Protein AF-A0A519I2B8-F1 (afdb_monomer_lite)

pLDDT: mean 89.32, std 9.06, range [45.44, 97.88]

Foldseek 3Di:
DVVVVVVVVVVVVVVVVVVVVCVVVPVPDDDPLPDLPDADDLLDADDPCNVVNLVVCLVDLVSLVVNLVPALWDKDWDDWDDPDVVDTEDRKIWTCGRHQAHEPDTDIDHSSVSSVVSSCLNHPVQVVCCVPPVDGHHYDYPPDPDD

Structure (mmCIF, N/CA/C/O backbone):
data_AF-A0A519I2B8-F1
#
_entry.id   AF-A0A519I2B8-F1
#
loop_
_atom_site.group_PDB
_atom_site.id
_atom_site.type_symbol
_atom_site.label_atom_id
_atom_site.label_alt_id
_atom_site.label_comp_id
_atom_site.label_asym_id
_atom_site.label_entity_id
_atom_site.label_seq_id
_atom_site.pdbx_PDB_ins_code
_atom_site.Cartn_x
_atom_site.Cartn_y
_atom_site.Cartn_z
_atom_site.occupancy
_atom_site.B_iso_or_equiv
_atom_site.auth_seq_id
_atom_site.auth_comp_id
_atom_site.auth_asym_id
_atom_site.auth_atom_id
_atom_site.pdbx_PDB_model_num
ATOM 1 N N . MET A 1 1 ? 44.679 -5.940 27.533 1.00 58.34 1 MET A N 1
ATOM 2 C CA . MET A 1 1 ? 43.504 -5.215 26.974 1.00 58.34 1 MET A CA 1
ATOM 3 C C . MET A 1 1 ? 43.017 -5.725 25.609 1.00 58.34 1 MET A C 1
ATOM 5 O O . MET A 1 1 ? 41.813 -5.774 25.409 1.00 58.34 1 MET A O 1
ATOM 9 N N . ARG A 1 2 ? 43.893 -6.116 24.665 1.00 66.69 2 ARG A N 1
ATOM 10 C CA . ARG A 1 2 ? 43.495 -6.698 23.360 1.00 66.69 2 ARG A CA 1
ATOM 11 C C . ARG A 1 2 ? 42.766 -8.065 23.424 1.00 66.69 2 ARG A C 1
ATOM 13 O O . ARG A 1 2 ? 41.794 -8.203 22.689 1.00 66.69 2 ARG A O 1
ATOM 20 N N . PRO A 1 3 ? 43.129 -9.034 24.297 1.00 72.25 3 PRO A N 1
ATOM 21 C CA . PRO A 1 3 ? 42.471 -10.349 24.293 1.00 72.25 3 PRO A CA 1
ATOM 22 C C . PRO A 1 3 ? 41.038 -10.289 24.837 1.00 72.25 3 PRO A C 1
ATOM 24 O O . PRO A 1 3 ? 40.153 -10.947 24.309 1.00 72.25 3 PRO A O 1
ATOM 27 N N . MET A 1 4 ? 40.775 -9.422 25.819 1.00 74.75 4 MET A N 1
ATOM 28 C CA . MET A 1 4 ? 39.441 -9.265 26.411 1.00 74.75 4 MET A CA 1
ATOM 29 C C . MET A 1 4 ? 38.435 -8.641 25.431 1.00 74.75 4 MET A C 1
ATOM 31 O O . MET A 1 4 ? 37.267 -9.012 25.431 1.00 74.75 4 MET A O 1
ATOM 35 N N . LYS A 1 5 ? 38.899 -7.753 24.536 1.00 78.69 5 LYS A N 1
ATOM 36 C CA . LYS A 1 5 ? 38.074 -7.212 23.443 1.00 78.69 5 LYS A CA 1
ATOM 37 C C . LYS A 1 5 ? 37.726 -8.284 22.412 1.00 78.69 5 LYS A C 1
ATOM 39 O O . LYS A 1 5 ? 36.587 -8.328 21.967 1.00 78.69 5 LYS A O 1
ATOM 44 N N . LEU A 1 6 ? 38.683 -9.148 22.063 1.00 85.62 6 LEU A N 1
ATOM 45 C CA . LEU A 1 6 ? 38.453 -10.253 21.129 1.00 85.62 6 LEU A CA 1
ATOM 46 C C . LEU A 1 6 ? 37.458 -11.262 21.704 1.00 85.62 6 LEU A C 1
ATOM 48 O O . LEU A 1 6 ? 36.496 -11.585 21.029 1.00 85.62 6 LEU A O 1
ATOM 52 N N . VAL A 1 7 ? 37.617 -11.670 22.967 1.00 88.50 7 VAL A N 1
ATOM 53 C CA . VAL A 1 7 ? 36.666 -12.574 23.639 1.00 88.50 7 VAL A CA 1
ATOM 54 C C . VAL A 1 7 ? 35.261 -11.964 23.703 1.00 88.50 7 VAL A C 1
ATOM 56 O O . VAL A 1 7 ? 34.287 -12.648 23.400 1.00 88.50 7 VAL A O 1
ATOM 59 N N . ALA A 1 8 ? 35.144 -10.673 24.029 1.00 89.19 8 ALA A N 1
ATOM 60 C CA . ALA A 1 8 ? 33.854 -9.985 24.046 1.00 89.19 8 ALA A CA 1
ATOM 61 C C . ALA A 1 8 ? 33.201 -9.917 22.651 1.00 89.19 8 ALA A C 1
ATOM 63 O O . ALA A 1 8 ? 32.006 -10.172 22.525 1.00 89.19 8 ALA A O 1
ATOM 64 N N . LEU A 1 9 ? 33.978 -9.626 21.600 1.00 93.88 9 LEU A N 1
ATOM 65 C CA . LEU A 1 9 ? 33.507 -9.634 20.208 1.00 93.88 9 LEU A CA 1
ATOM 66 C C . LEU A 1 9 ? 33.053 -11.032 19.767 1.00 93.88 9 LEU A C 1
ATOM 68 O O . LEU A 1 9 ? 31.989 -11.161 19.166 1.00 93.88 9 LEU A O 1
ATOM 72 N N . SER A 1 10 ? 33.819 -12.072 20.105 1.00 92.25 10 SER A N 1
ATOM 73 C CA . SER A 1 10 ? 33.477 -13.469 19.821 1.00 92.25 10 SER A CA 1
ATOM 74 C C . SER A 1 10 ? 32.164 -13.879 20.480 1.00 92.25 10 SER A C 1
ATOM 76 O O . SER A 1 10 ? 31.302 -14.458 19.825 1.00 92.25 10 SER A O 1
ATOM 78 N N . LEU A 1 11 ? 31.992 -13.553 21.766 1.00 94.50 11 LEU A N 1
ATOM 79 C CA . LEU A 1 11 ? 30.767 -13.848 22.510 1.00 94.50 11 LEU A CA 1
ATOM 80 C C . LEU A 1 11 ? 29.567 -13.094 21.932 1.00 94.50 11 LEU A C 1
ATOM 82 O O . LEU A 1 11 ? 28.508 -13.689 21.750 1.00 94.50 11 LEU A O 1
ATOM 86 N N . LEU A 1 12 ? 29.736 -11.815 21.581 1.00 95.31 12 LEU A N 1
ATOM 87 C CA . LEU A 1 12 ? 28.679 -11.021 20.957 1.00 95.31 12 LEU A CA 1
ATOM 88 C C . LEU A 1 12 ? 28.254 -11.612 19.605 1.00 95.31 12 LEU A C 1
ATOM 90 O O . LEU A 1 12 ? 27.060 -11.723 19.332 1.00 95.31 12 LEU A O 1
ATOM 94 N N . ALA A 1 13 ? 29.217 -12.032 18.782 1.00 95.06 13 ALA A N 1
ATOM 95 C CA . ALA A 1 13 ? 28.945 -12.680 17.503 1.00 95.06 13 ALA A CA 1
ATOM 96 C C . ALA A 1 13 ? 28.204 -14.018 17.681 1.00 95.06 13 ALA A C 1
ATOM 98 O O . ALA A 1 13 ? 27.257 -14.291 16.947 1.00 95.06 13 ALA A O 1
ATOM 99 N N . LEU A 1 14 ? 28.583 -14.819 18.683 1.00 95.44 14 LEU A N 1
ATOM 100 C CA . LEU A 1 14 ? 27.919 -16.084 19.021 1.00 95.44 14 LEU A CA 1
ATOM 101 C C . LEU A 1 14 ? 26.470 -15.875 19.474 1.00 95.44 14 LEU A C 1
ATOM 103 O O . LEU A 1 14 ? 25.573 -16.567 18.995 1.00 95.44 14 LEU A O 1
ATOM 107 N N . VAL A 1 15 ? 26.225 -14.891 20.344 1.00 94.06 15 VAL A N 1
ATOM 108 C CA . VAL A 1 15 ? 24.870 -14.532 20.790 1.00 94.06 15 VAL A CA 1
ATOM 109 C C . VAL A 1 15 ? 24.029 -14.027 19.617 1.00 94.06 15 VAL A C 1
ATOM 111 O O . VAL A 1 15 ? 22.887 -14.455 19.458 1.00 94.06 15 VAL A O 1
ATOM 114 N N . ALA A 1 16 ? 24.589 -13.172 18.757 1.00 92.88 16 ALA A N 1
ATOM 115 C CA . ALA A 1 16 ? 23.900 -12.682 17.566 1.00 92.88 16 ALA A CA 1
ATOM 116 C C . ALA A 1 16 ? 23.557 -13.819 16.587 1.00 92.88 16 ALA A C 1
ATOM 118 O O . ALA A 1 16 ? 22.447 -13.855 16.058 1.00 92.88 16 ALA A O 1
ATOM 119 N N . ALA A 1 17 ? 24.469 -14.773 16.384 1.00 92.25 17 ALA A N 1
ATOM 120 C CA . ALA A 1 17 ? 24.234 -15.941 15.540 1.00 92.25 17 ALA A CA 1
ATOM 121 C C . ALA A 1 17 ? 23.142 -16.855 16.118 1.00 92.25 17 ALA A C 1
ATOM 123 O O . ALA A 1 17 ? 22.234 -17.252 15.391 1.00 92.25 17 ALA A O 1
ATOM 124 N N . ALA A 1 18 ? 23.175 -17.139 17.425 1.00 89.44 18 ALA A N 1
ATOM 125 C CA . ALA A 1 18 ? 22.143 -17.930 18.095 1.00 89.44 18 ALA A CA 1
ATOM 126 C C . ALA A 1 18 ? 20.765 -17.249 18.032 1.00 89.44 18 ALA A C 1
ATOM 128 O O . ALA A 1 18 ? 19.766 -17.908 17.743 1.00 89.44 18 ALA A O 1
ATOM 129 N N . ALA A 1 19 ? 20.709 -15.928 18.225 1.00 85.25 19 ALA A N 1
ATOM 130 C CA . ALA A 1 19 ? 19.480 -15.149 18.089 1.00 85.25 19 ALA A CA 1
ATOM 131 C C . ALA A 1 19 ? 18.945 -15.160 16.646 1.00 85.25 19 ALA A C 1
ATOM 133 O O . ALA A 1 19 ? 17.750 -15.363 16.437 1.00 85.25 19 ALA A O 1
ATOM 134 N N . ALA A 1 20 ? 19.817 -15.004 15.644 1.00 84.56 20 ALA A N 1
ATOM 135 C CA . ALA A 1 20 ? 19.438 -15.078 14.234 1.00 84.56 20 ALA A CA 1
ATOM 136 C C . ALA A 1 20 ? 18.904 -16.470 13.855 1.00 84.56 20 ALA A C 1
ATOM 138 O O . ALA A 1 20 ? 17.885 -16.571 13.172 1.00 84.56 20 ALA A O 1
ATOM 139 N N . LEU A 1 21 ? 19.544 -17.541 14.335 1.00 84.62 21 LEU A N 1
ATOM 140 C CA . LEU A 1 21 ? 19.093 -18.919 14.122 1.00 84.62 21 LEU A CA 1
ATOM 141 C C . LEU A 1 21 ? 17.757 -19.197 14.822 1.00 84.62 21 LEU A C 1
ATOM 143 O O . LEU A 1 21 ? 16.850 -19.744 14.199 1.00 84.62 21 LEU A O 1
ATOM 147 N N . GLY A 1 22 ? 17.597 -18.767 16.076 1.00 82.94 22 GLY A N 1
ATOM 148 C CA . GLY A 1 22 ? 16.333 -18.884 16.810 1.00 82.94 22 GLY A CA 1
ATOM 149 C C . GLY A 1 22 ? 15.187 -18.110 16.148 1.00 82.94 22 GLY A C 1
ATOM 150 O O . GLY A 1 22 ? 14.046 -18.577 16.133 1.00 82.94 22 GLY A O 1
ATOM 151 N N . TRP A 1 23 ? 15.492 -16.962 15.535 1.00 76.69 23 TRP A N 1
ATOM 152 C CA . TRP A 1 23 ? 14.543 -16.201 14.724 1.00 76.69 23 TRP A CA 1
ATOM 153 C C . TRP A 1 23 ? 14.145 -16.952 13.450 1.00 76.69 23 TRP A C 1
ATOM 155 O O . TRP A 1 23 ? 12.956 -17.059 13.154 1.00 76.69 23 TRP A O 1
ATOM 165 N N . GLN A 1 24 ? 15.110 -17.504 12.705 1.00 76.19 24 GLN A N 1
ATOM 166 C CA . GLN A 1 24 ? 14.823 -18.275 11.488 1.00 76.19 24 GLN A CA 1
ATOM 167 C C . GLN A 1 24 ? 14.010 -19.542 11.771 1.00 76.19 24 GLN A C 1
ATOM 169 O O . GLN A 1 24 ? 13.103 -19.869 11.010 1.00 76.19 24 GLN A O 1
ATOM 174 N N . GLN A 1 25 ? 14.282 -20.215 12.891 1.00 80.50 25 GLN A N 1
ATOM 175 C CA . GLN A 1 25 ? 13.536 -21.397 13.338 1.00 80.50 25 GLN A CA 1
ATOM 176 C C . GLN A 1 25 ? 12.144 -21.056 13.901 1.00 80.50 25 GLN A C 1
ATOM 178 O O . GLN A 1 25 ? 11.342 -21.947 14.183 1.00 80.50 25 GLN A O 1
ATOM 183 N N . GLY A 1 26 ? 11.826 -19.768 14.072 1.00 71.69 26 GLY A N 1
ATOM 184 C CA . GLY A 1 26 ? 10.534 -19.318 14.579 1.00 71.69 26 GLY A CA 1
ATOM 185 C C . GLY A 1 26 ? 10.302 -19.624 16.060 1.00 71.69 26 GLY A C 1
ATOM 186 O O . GLY A 1 26 ? 9.150 -19.703 16.479 1.00 71.69 26 GLY A O 1
ATOM 187 N N . TRP A 1 27 ? 11.362 -19.787 16.857 1.00 71.88 27 TRP A N 1
ATOM 188 C CA . TRP A 1 27 ? 11.243 -19.971 18.310 1.00 71.88 27 TRP A CA 1
ATOM 189 C C . TRP A 1 27 ? 10.752 -18.692 19.006 1.00 71.88 27 TRP A C 1
ATOM 191 O O . TRP A 1 27 ? 10.024 -18.761 19.991 1.00 71.88 27 TRP A O 1
ATOM 201 N N . TRP A 1 28 ? 11.065 -17.526 18.429 1.00 70.12 28 TRP A N 1
ATOM 202 C CA . TRP A 1 28 ? 10.526 -16.217 18.808 1.00 70.12 28 TRP A CA 1
ATOM 203 C C . TRP A 1 28 ? 9.765 -15.602 17.629 1.00 70.12 28 TRP A C 1
ATOM 205 O O . TRP A 1 28 ? 10.302 -14.792 16.875 1.00 70.12 28 TRP A O 1
ATOM 215 N N . ARG A 1 29 ? 8.502 -15.998 17.429 1.00 69.62 29 ARG A N 1
ATOM 216 C CA . ARG A 1 29 ? 7.646 -15.379 16.405 1.00 69.62 29 ARG A CA 1
ATOM 217 C C . ARG A 1 29 ? 7.086 -14.058 16.917 1.00 69.62 29 ARG A C 1
ATOM 219 O O . ARG A 1 29 ? 6.091 -14.022 17.635 1.00 69.62 29 ARG A O 1
ATOM 226 N N . LEU A 1 30 ? 7.729 -12.964 16.522 1.00 79.12 30 LEU A N 1
ATOM 227 C CA . LEU A 1 30 ? 7.116 -11.643 16.603 1.00 79.12 30 LEU A CA 1
ATOM 228 C C . LEU A 1 30 ? 5.909 -11.583 15.660 1.00 79.12 30 LEU A C 1
ATOM 230 O O . LEU A 1 30 ? 6.021 -12.048 14.525 1.00 79.12 30 LEU A O 1
ATOM 234 N N . PRO A 1 31 ? 4.779 -10.991 16.091 1.00 85.62 31 PRO A N 1
ATOM 235 C CA . PRO A 1 31 ? 3.662 -10.720 15.195 1.00 85.62 31 PRO A CA 1
ATOM 236 C C . PRO A 1 31 ? 4.135 -9.973 13.943 1.00 85.62 31 PRO A C 1
ATOM 238 O O . PRO A 1 31 ? 4.946 -9.049 14.057 1.00 85.62 31 PRO A O 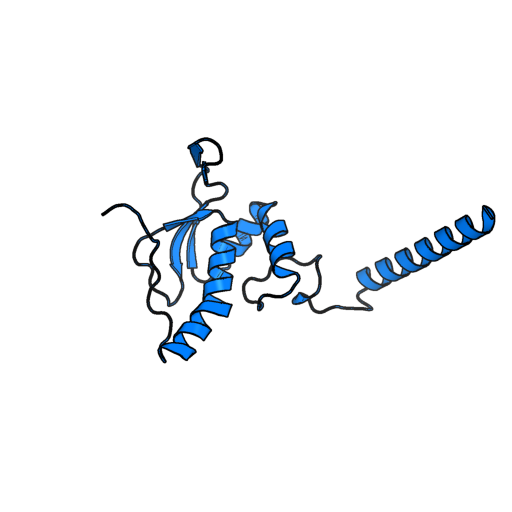1
ATOM 241 N N . ASP A 1 32 ? 3.596 -10.317 12.773 1.00 87.75 32 ASP A N 1
ATOM 242 C CA . ASP A 1 32 ? 4.024 -9.778 11.471 1.00 87.75 32 ASP A CA 1
ATOM 243 C C . ASP A 1 32 ? 4.047 -8.243 11.430 1.00 87.75 32 ASP A C 1
ATOM 245 O O . ASP A 1 32 ? 5.000 -7.636 10.925 1.00 87.75 32 ASP A O 1
ATOM 249 N N . ARG A 1 33 ? 3.077 -7.591 12.082 1.00 88.69 33 ARG A N 1
ATOM 250 C CA . ARG A 1 33 ? 3.035 -6.129 12.252 1.00 88.69 33 ARG A CA 1
ATOM 251 C C . ARG A 1 33 ? 4.310 -5.520 12.853 1.00 88.69 33 ARG A C 1
ATOM 253 O O . ARG A 1 33 ? 4.639 -4.383 12.520 1.00 88.69 33 ARG A O 1
ATOM 260 N N . HIS A 1 34 ? 5.040 -6.266 13.687 1.00 89.06 34 HIS A N 1
ATOM 261 C CA . HIS A 1 34 ? 6.291 -5.863 14.344 1.00 89.06 34 HIS A CA 1
ATOM 262 C C . HIS A 1 34 ? 7.545 -6.510 13.734 1.00 89.06 34 HIS A C 1
ATOM 264 O O . HIS A 1 34 ? 8.654 -6.267 14.205 1.00 89.06 34 HIS A O 1
ATOM 270 N N . ASN A 1 35 ? 7.395 -7.316 12.682 1.00 89.62 35 ASN A N 1
ATOM 271 C CA . ASN A 1 35 ? 8.509 -7.920 11.966 1.00 89.62 35 ASN A CA 1
ATOM 272 C C . ASN A 1 35 ? 8.941 -6.999 10.800 1.00 89.62 35 ASN A C 1
ATOM 274 O O . ASN A 1 35 ? 8.137 -6.728 9.906 1.00 89.62 35 ASN A O 1
ATOM 278 N N . PRO A 1 36 ? 10.188 -6.492 10.759 1.00 90.19 36 PRO A N 1
ATOM 279 C CA . PRO A 1 36 ? 10.648 -5.622 9.669 1.00 90.19 36 PRO A CA 1
ATOM 280 C C . PRO A 1 36 ? 10.883 -6.387 8.354 1.00 90.19 36 PRO A C 1
ATOM 282 O O . PRO A 1 36 ? 10.941 -5.791 7.275 1.00 90.19 36 PRO A O 1
ATOM 285 N N . PHE A 1 37 ? 11.017 -7.712 8.414 1.00 89.38 37 PHE A N 1
ATOM 286 C CA . PHE A 1 37 ? 11.377 -8.527 7.259 1.00 89.38 37 PHE A CA 1
ATOM 287 C C . PHE A 1 37 ? 10.171 -8.988 6.438 1.00 89.38 37 PHE A C 1
ATOM 289 O O . PHE A 1 37 ? 10.355 -9.293 5.256 1.00 89.38 37 PHE A O 1
ATOM 296 N N . VAL A 1 38 ? 8.957 -8.947 6.995 1.00 90.62 38 VAL A N 1
ATOM 297 C CA . VAL A 1 38 ? 7.729 -9.248 6.244 1.00 90.62 38 VAL A CA 1
ATOM 298 C C . VAL A 1 38 ? 7.280 -8.056 5.384 1.00 90.62 38 VAL A C 1
ATOM 300 O O . VAL A 1 38 ? 7.592 -6.903 5.711 1.00 90.62 38 VAL A O 1
ATOM 303 N N . PRO A 1 39 ? 6.564 -8.302 4.270 1.00 91.81 39 PRO A N 1
ATOM 304 C CA . PRO A 1 39 ? 6.018 -7.239 3.431 1.00 91.81 39 PRO A CA 1
ATOM 305 C C . PRO A 1 39 ? 5.057 -6.299 4.175 1.00 91.81 39 PRO A C 1
ATOM 307 O O . PRO A 1 39 ? 4.535 -6.613 5.244 1.00 91.81 39 PRO A O 1
ATOM 310 N N . LEU A 1 40 ? 4.809 -5.128 3.582 1.00 94.19 40 LEU A N 1
ATOM 311 C CA . LEU A 1 40 ? 3.750 -4.226 4.030 1.00 94.19 40 LEU A CA 1
ATOM 312 C C . LEU A 1 40 ? 2.381 -4.904 3.873 1.00 94.19 40 LEU A C 1
ATOM 314 O O . LEU A 1 40 ? 2.095 -5.460 2.815 1.00 94.19 40 LEU A O 1
ATOM 318 N N . VAL A 1 41 ? 1.529 -4.778 4.887 1.00 93.50 41 VAL A N 1
ATOM 319 C CA . VAL A 1 41 ? 0.113 -5.149 4.830 1.00 93.50 41 VAL A CA 1
ATOM 320 C C . VAL A 1 41 ? -0.696 -3.864 4.976 1.00 93.50 41 VAL A C 1
ATOM 322 O O . VAL A 1 41 ? -0.607 -3.187 5.995 1.00 93.50 41 VAL A O 1
ATOM 325 N N . VAL A 1 42 ? -1.445 -3.484 3.939 1.00 93.81 42 VAL A N 1
ATOM 326 C CA . VAL A 1 42 ? -2.173 -2.197 3.905 1.00 93.81 42 VAL A CA 1
ATOM 327 C C . VAL A 1 42 ? -3.315 -2.165 4.930 1.00 93.81 42 VAL A C 1
ATOM 329 O O . VAL A 1 42 ? -3.629 -1.115 5.493 1.00 93.81 42 VAL A O 1
ATOM 332 N N . ASP A 1 43 ? -3.902 -3.326 5.213 1.00 92.50 43 ASP A N 1
ATOM 333 C CA . ASP A 1 43 ? -5.015 -3.469 6.152 1.00 92.50 43 ASP A CA 1
ATOM 334 C C . ASP A 1 43 ? -4.579 -3.440 7.624 1.00 92.50 43 ASP A C 1
ATOM 336 O O . ASP A 1 43 ? -5.427 -3.326 8.506 1.00 92.50 43 ASP A O 1
ATOM 340 N N . GLU A 1 44 ? -3.274 -3.486 7.914 1.00 93.19 44 GLU A N 1
ATOM 341 C CA . GLU A 1 44 ? -2.769 -3.339 9.279 1.00 93.19 44 GLU A CA 1
ATOM 342 C C . GLU A 1 44 ? -2.759 -1.865 9.719 1.00 93.19 44 GLU A C 1
ATOM 344 O O . GLU A 1 44 ? -2.316 -1.000 8.953 1.00 93.19 44 GLU A O 1
ATOM 349 N N . PRO A 1 45 ? -3.172 -1.557 10.966 1.00 93.19 45 PRO A N 1
ATOM 350 C CA . PRO A 1 45 ? -3.057 -0.213 11.514 1.00 93.19 45 PRO A CA 1
ATOM 351 C C . PRO A 1 45 ? -1.607 0.301 11.479 1.00 93.19 45 PRO A C 1
ATOM 353 O O . PRO A 1 45 ? -0.687 -0.447 11.843 1.00 93.19 45 PRO A O 1
ATOM 356 N N . PRO A 1 46 ? -1.384 1.577 11.101 1.00 94.12 46 PRO A N 1
ATOM 357 C CA . PRO A 1 46 ? -0.063 2.178 11.110 1.00 94.12 46 PRO A CA 1
ATOM 358 C C . PRO A 1 46 ? 0.627 2.053 12.472 1.00 94.12 46 PRO A C 1
ATOM 360 O O . PRO A 1 46 ? 0.023 2.246 13.526 1.00 94.12 46 PRO A O 1
ATOM 363 N N . ASN A 1 47 ? 1.916 1.741 12.443 1.00 93.75 47 ASN A N 1
ATOM 364 C CA . ASN A 1 47 ? 2.774 1.620 13.609 1.00 93.75 47 ASN A CA 1
ATOM 365 C C . ASN A 1 47 ? 4.173 2.189 13.305 1.00 93.75 47 ASN A C 1
ATOM 367 O O . ASN A 1 47 ? 4.431 2.710 12.219 1.00 93.75 47 ASN A O 1
ATOM 371 N N . TRP A 1 48 ? 5.092 2.086 14.265 1.00 94.19 48 TRP A N 1
ATOM 372 C CA . TRP A 1 48 ? 6.443 2.648 14.158 1.00 94.19 48 TRP A CA 1
ATOM 373 C C . TRP A 1 48 ? 7.285 2.074 12.994 1.00 94.19 48 TRP A C 1
ATOM 375 O O . TRP A 1 48 ? 8.210 2.738 12.533 1.00 94.19 48 TRP A O 1
ATOM 385 N N . LEU A 1 49 ? 6.953 0.887 12.468 1.00 95.31 49 LEU A N 1
ATOM 386 C CA . LEU A 1 49 ? 7.582 0.284 11.282 1.00 95.31 49 LEU A CA 1
ATOM 387 C C . LEU A 1 49 ? 6.896 0.645 9.960 1.00 95.31 49 LEU A C 1
ATOM 389 O O . LEU A 1 49 ? 7.453 0.347 8.901 1.00 95.31 49 LEU A O 1
ATOM 393 N N . THR A 1 50 ? 5.710 1.258 9.968 1.00 94.00 50 THR A N 1
ATOM 394 C CA . THR A 1 50 ? 4.933 1.486 8.738 1.00 94.00 50 THR A CA 1
ATOM 395 C C . THR A 1 50 ? 5.707 2.304 7.714 1.00 94.00 50 THR A C 1
ATOM 397 O O . THR A 1 50 ? 5.790 1.893 6.559 1.00 94.00 50 THR A O 1
ATOM 400 N N . SER A 1 51 ? 6.357 3.394 8.129 1.00 92.56 51 SER A N 1
ATOM 401 C CA . SER A 1 51 ? 7.175 4.219 7.230 1.00 92.56 51 SER A CA 1
ATOM 402 C C . SER A 1 51 ? 8.320 3.423 6.596 1.00 92.56 51 SER A C 1
ATOM 404 O O . SER A 1 51 ? 8.587 3.560 5.403 1.00 92.56 51 SER A O 1
ATOM 406 N N . TYR A 1 52 ? 8.960 2.535 7.364 1.00 94.06 52 TYR A N 1
ATOM 407 C CA . TYR A 1 52 ? 10.020 1.657 6.868 1.00 94.06 52 TYR A CA 1
ATOM 408 C C . TYR A 1 52 ? 9.487 0.626 5.861 1.00 94.06 52 TYR A C 1
ATOM 410 O O . TYR A 1 52 ? 10.035 0.495 4.764 1.00 94.06 52 TYR A O 1
ATOM 418 N N . LYS A 1 53 ? 8.397 -0.079 6.195 1.00 93.88 53 LYS A N 1
ATOM 419 C CA . LYS A 1 53 ? 7.775 -1.082 5.313 1.00 93.88 53 LYS A CA 1
ATOM 420 C C . LYS A 1 53 ? 7.255 -0.449 4.020 1.00 93.88 53 LYS A C 1
ATOM 422 O O . LYS A 1 53 ? 7.445 -1.015 2.943 1.00 93.88 53 LYS A O 1
ATOM 427 N N . LEU A 1 54 ? 6.677 0.748 4.109 1.00 93.19 54 LEU A N 1
ATOM 428 C CA . LEU A 1 54 ? 6.235 1.530 2.958 1.00 93.19 54 LEU A CA 1
ATOM 429 C C . LEU A 1 54 ? 7.422 1.955 2.085 1.00 93.19 54 LEU A C 1
ATOM 431 O O . LEU A 1 54 ? 7.376 1.767 0.874 1.00 93.19 54 LEU A O 1
ATOM 435 N N . ALA A 1 55 ? 8.509 2.468 2.670 1.00 91.62 55 ALA A N 1
ATOM 436 C CA . ALA A 1 55 ? 9.726 2.814 1.929 1.00 91.62 55 ALA A CA 1
ATOM 437 C C . ALA A 1 55 ? 10.365 1.594 1.248 1.00 91.62 55 ALA A C 1
ATOM 439 O O . ALA A 1 55 ? 10.859 1.694 0.127 1.00 91.62 55 ALA A O 1
ATOM 440 N N . ARG A 1 56 ? 10.330 0.423 1.891 1.00 92.19 56 ARG A N 1
ATOM 441 C CA . ARG A 1 56 ? 10.793 -0.834 1.292 1.00 92.19 56 ARG A CA 1
ATOM 442 C C . ARG A 1 56 ? 9.919 -1.253 0.109 1.00 92.19 56 ARG A C 1
ATOM 444 O O . ARG A 1 56 ? 10.471 -1.614 -0.925 1.00 92.19 56 ARG A O 1
ATOM 451 N N . ALA A 1 57 ? 8.594 -1.167 0.235 1.00 91.31 57 ALA A N 1
ATOM 452 C CA . ALA A 1 57 ? 7.664 -1.495 -0.847 1.00 91.31 57 ALA A CA 1
ATOM 453 C C . ALA A 1 57 ? 7.866 -0.614 -2.094 1.00 91.31 57 ALA A C 1
ATOM 455 O O . ALA A 1 57 ? 7.689 -1.089 -3.208 1.00 91.31 57 ALA A O 1
ATOM 456 N N . GLN A 1 58 ? 8.296 0.640 -1.920 1.00 83.94 58 GLN A N 1
ATOM 457 C CA . GLN A 1 58 ? 8.573 1.573 -3.022 1.00 83.94 58 GLN A CA 1
ATOM 458 C C . GLN A 1 58 ? 9.812 1.221 -3.850 1.00 83.94 58 GLN A C 1
ATOM 460 O O . GLN A 1 58 ? 9.911 1.609 -5.012 1.00 83.94 58 GLN A O 1
ATOM 465 N N . ARG A 1 59 ? 10.788 0.525 -3.260 1.00 89.81 59 ARG A N 1
ATOM 466 C CA . ARG A 1 59 ? 12.038 0.182 -3.956 1.00 89.81 59 ARG A CA 1
ATOM 467 C C . ARG A 1 59 ? 11.858 -0.955 -4.959 1.00 89.81 59 ARG A C 1
ATOM 469 O O . ARG A 1 59 ? 12.717 -1.131 -5.814 1.00 89.81 59 ARG A O 1
ATOM 476 N N . ASP A 1 60 ? 10.759 -1.697 -4.861 1.00 91.06 60 ASP A N 1
ATOM 477 C CA . ASP A 1 60 ? 10.464 -2.847 -5.706 1.00 91.06 60 ASP A CA 1
ATOM 478 C C . ASP A 1 60 ? 9.125 -2.631 -6.450 1.00 91.06 60 ASP A C 1
ATOM 480 O O . ASP A 1 60 ? 8.050 -2.744 -5.845 1.00 91.06 60 ASP A O 1
ATOM 484 N N . PRO A 1 61 ? 9.166 -2.329 -7.766 1.00 90.19 61 PRO A N 1
ATOM 485 C CA . PRO A 1 61 ? 7.962 -2.108 -8.565 1.00 90.19 61 PRO A CA 1
ATOM 486 C C . PRO A 1 61 ? 6.979 -3.284 -8.530 1.00 90.19 61 PRO A C 1
ATOM 488 O O . PRO A 1 61 ? 5.766 -3.068 -8.554 1.00 90.19 61 PRO A O 1
ATOM 491 N N . ALA A 1 62 ? 7.477 -4.523 -8.467 1.00 92.19 62 ALA A N 1
ATOM 492 C CA . ALA A 1 62 ? 6.642 -5.718 -8.485 1.00 92.19 62 ALA A CA 1
ATOM 493 C C . ALA A 1 62 ? 5.924 -5.909 -7.144 1.00 92.19 62 ALA A C 1
ATOM 495 O O . ALA A 1 62 ? 4.726 -6.210 -7.116 1.00 92.19 62 ALA A O 1
ATOM 496 N N . VAL A 1 63 ? 6.624 -5.673 -6.028 1.00 93.00 63 VAL A N 1
ATOM 497 C CA . VAL A 1 63 ? 6.015 -5.675 -4.687 1.00 93.00 63 VAL A CA 1
ATOM 498 C C . VAL A 1 63 ? 4.915 -4.629 -4.606 1.00 93.00 63 VAL A C 1
ATOM 500 O O . VAL A 1 63 ? 3.815 -4.945 -4.152 1.00 93.00 63 VAL A O 1
ATOM 503 N N . CYS A 1 64 ? 5.173 -3.409 -5.073 1.00 93.31 64 CYS A N 1
ATOM 504 C CA . CYS A 1 64 ? 4.149 -2.383 -5.026 1.00 93.31 64 CYS A CA 1
ATOM 505 C C . CYS A 1 64 ? 2.951 -2.696 -5.919 1.00 93.31 64 CYS A C 1
ATOM 507 O O . CYS A 1 64 ? 1.811 -2.576 -5.476 1.00 93.31 64 CYS A O 1
ATOM 509 N N . ALA A 1 65 ? 3.192 -3.141 -7.154 1.00 93.75 65 ALA A N 1
ATOM 510 C CA . ALA A 1 65 ? 2.112 -3.491 -8.064 1.00 93.75 65 ALA A CA 1
ATOM 511 C C . ALA A 1 65 ? 1.204 -4.576 -7.475 1.00 93.75 65 ALA A C 1
ATOM 513 O O . ALA A 1 65 ? -0.016 -4.483 -7.587 1.00 93.75 65 ALA A O 1
ATOM 514 N N . ARG A 1 66 ? 1.785 -5.567 -6.789 1.00 95.19 66 ARG A N 1
ATOM 515 C CA . ARG A 1 66 ? 1.025 -6.582 -6.054 1.00 95.19 66 ARG A CA 1
ATOM 516 C C . ARG A 1 66 ? 0.170 -5.965 -4.944 1.00 95.19 66 ARG A C 1
ATOM 518 O O . ARG A 1 66 ? -0.993 -6.328 -4.825 1.00 95.19 66 ARG A O 1
ATOM 525 N N . LEU A 1 67 ? 0.724 -5.042 -4.156 1.00 95.62 67 LEU A N 1
ATOM 526 C CA . LEU A 1 67 ? -0.006 -4.388 -3.065 1.00 95.62 67 LEU A CA 1
ATOM 527 C C . LEU A 1 67 ? -1.155 -3.515 -3.577 1.00 95.62 67 LEU A C 1
ATOM 529 O O . LEU A 1 67 ? -2.246 -3.588 -3.027 1.00 95.62 67 LEU A O 1
ATOM 533 N N . VAL A 1 68 ? -0.943 -2.740 -4.646 1.00 95.56 68 VAL A N 1
ATOM 534 C CA . VAL A 1 68 ? -2.003 -1.912 -5.245 1.00 95.56 68 VAL A CA 1
ATOM 535 C C . VAL A 1 68 ? -3.118 -2.781 -5.828 1.00 95.56 68 VAL A C 1
ATOM 537 O O . VAL A 1 68 ? -4.289 -2.482 -5.621 1.00 95.56 68 VAL A O 1
ATOM 540 N N . ARG A 1 69 ? -2.780 -3.888 -6.501 1.00 95.25 69 ARG A N 1
ATOM 541 C CA . ARG A 1 69 ? -3.775 -4.833 -7.042 1.00 95.25 69 ARG A CA 1
ATOM 542 C C . ARG A 1 69 ? -4.579 -5.565 -5.966 1.00 95.25 69 ARG A C 1
ATOM 544 O O . ARG A 1 69 ? -5.670 -6.031 -6.262 1.00 95.25 69 ARG A O 1
ATOM 551 N N . ALA A 1 70 ? -4.037 -5.693 -4.757 1.00 95.19 70 ALA A N 1
ATOM 552 C CA . ALA A 1 70 ? -4.735 -6.303 -3.629 1.00 95.19 70 ALA A CA 1
ATOM 553 C C . ALA A 1 70 ? -5.739 -5.348 -2.958 1.00 95.19 70 ALA A C 1
ATOM 555 O O . ALA A 1 70 ? -6.538 -5.788 -2.136 1.00 95.19 70 ALA A O 1
ATOM 556 N N . LEU A 1 71 ? -5.709 -4.051 -3.286 1.00 95.62 71 LEU A N 1
ATOM 557 C CA . LEU A 1 71 ? -6.690 -3.099 -2.774 1.00 95.62 71 LEU A CA 1
ATOM 558 C C . LEU A 1 71 ? -8.070 -3.387 -3.379 1.00 95.62 71 LEU A C 1
ATOM 560 O O . LEU A 1 71 ? -8.156 -3.724 -4.561 1.00 95.62 71 LEU A O 1
ATOM 564 N N . PRO A 1 72 ? -9.167 -3.150 -2.639 1.00 94.50 72 PRO A N 1
ATOM 565 C CA . PRO A 1 72 ? -10.529 -3.231 -3.170 1.00 94.50 72 PRO A CA 1
ATOM 566 C C . PRO A 1 72 ? -10.867 -2.016 -4.059 1.00 94.50 72 PRO A C 1
ATOM 568 O O . PRO A 1 72 ? -11.926 -1.402 -3.939 1.00 94.50 72 PRO A O 1
ATOM 571 N N . TRP A 1 73 ? -9.925 -1.583 -4.896 1.00 94.88 73 TRP A N 1
ATOM 572 C CA . TRP A 1 73 ? -9.978 -0.365 -5.700 1.00 94.88 73 TRP A CA 1
ATOM 573 C C . TRP A 1 73 ? -9.924 -0.720 -7.183 1.00 94.88 73 TRP A C 1
ATOM 575 O O . TRP A 1 73 ? -9.278 -1.687 -7.582 1.00 94.88 73 TRP A O 1
ATOM 585 N N . ARG A 1 74 ? -10.532 0.114 -8.032 1.00 94.31 74 ARG A N 1
ATOM 586 C CA . ARG A 1 74 ? -10.250 0.066 -9.474 1.00 94.31 74 ARG A CA 1
ATOM 587 C C . ARG A 1 74 ? -9.058 0.962 -9.748 1.00 94.31 74 ARG A C 1
ATOM 589 O O . ARG A 1 74 ? -9.200 2.187 -9.755 1.00 94.31 74 ARG A O 1
ATOM 596 N N 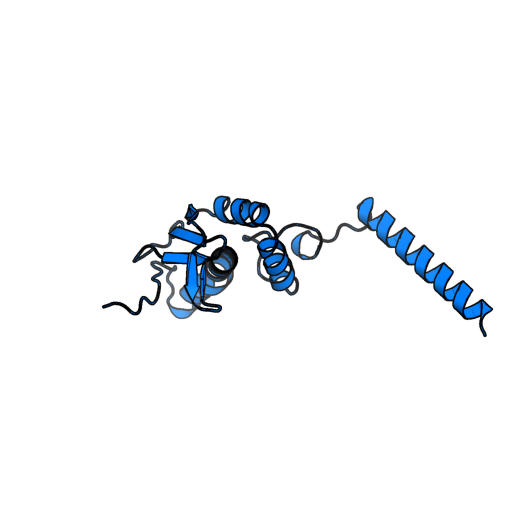. ALA A 1 75 ? -7.901 0.346 -9.950 1.00 95.00 75 ALA A N 1
ATOM 597 C CA . ALA A 1 75 ? -6.660 1.035 -10.252 1.00 95.00 75 ALA A CA 1
ATOM 598 C C . ALA A 1 75 ? -5.953 0.394 -11.451 1.00 95.00 75 ALA A C 1
ATOM 600 O O . ALA A 1 75 ? -5.857 -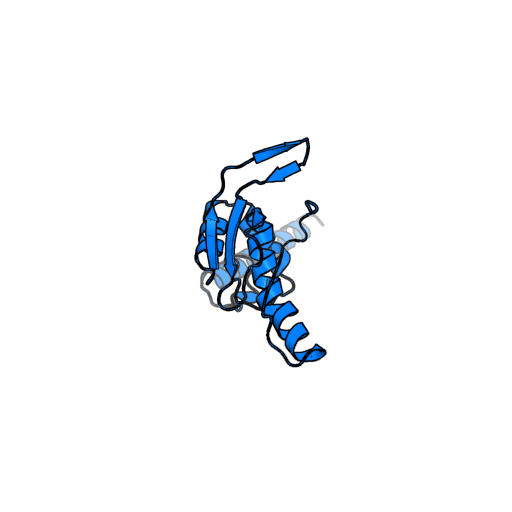0.828 -11.547 1.00 95.00 75 ALA A O 1
ATOM 601 N N . GLU A 1 76 ? -5.426 1.225 -12.346 1.00 95.81 76 GLU A N 1
ATOM 602 C CA . GLU A 1 76 ? -4.716 0.786 -13.550 1.00 95.81 76 GLU A CA 1
ATOM 603 C C . GLU A 1 76 ? -3.303 1.378 -13.585 1.00 95.81 76 GLU A C 1
ATOM 605 O O . GLU A 1 76 ? -3.147 2.565 -13.282 1.00 95.81 76 GLU A O 1
ATOM 610 N N . PRO A 1 77 ? -2.269 0.601 -13.955 1.00 95.88 77 PRO A N 1
ATOM 611 C CA . PRO A 1 77 ? -0.915 1.123 -14.058 1.00 95.88 77 PRO A CA 1
ATOM 612 C C . PRO A 1 77 ? -0.820 2.161 -15.183 1.00 95.88 77 PRO A C 1
ATOM 614 O O . PRO A 1 77 ? -1.446 2.031 -16.234 1.00 95.88 77 PRO A O 1
ATOM 617 N N . LEU A 1 78 ? -0.003 3.184 -14.963 1.00 94.69 78 LEU A N 1
ATOM 618 C CA . LEU A 1 78 ? 0.316 4.219 -15.936 1.00 94.69 78 LEU A CA 1
ATOM 619 C C . LEU A 1 78 ? 1.803 4.159 -16.299 1.00 94.69 78 LEU A C 1
ATOM 621 O O . LEU A 1 78 ? 2.626 3.814 -15.447 1.00 94.69 78 LEU A O 1
ATOM 625 N N . PRO A 1 79 ? 2.164 4.533 -17.538 1.00 93.00 79 PRO A N 1
ATOM 626 C CA . PRO A 1 79 ? 3.560 4.661 -17.920 1.00 93.00 79 PRO A CA 1
ATOM 627 C C . PRO A 1 79 ? 4.245 5.766 -17.112 1.00 93.00 79 PRO A C 1
ATOM 629 O O . PRO A 1 79 ? 3.644 6.801 -16.799 1.00 93.00 79 PRO A O 1
ATOM 632 N N . ASP A 1 80 ? 5.525 5.552 -16.822 1.00 91.88 80 ASP A N 1
ATOM 633 C CA . ASP A 1 80 ? 6.365 6.551 -16.175 1.00 91.88 80 ASP A CA 1
ATOM 634 C C . ASP A 1 80 ? 6.416 7.828 -17.019 1.00 91.88 80 ASP A C 1
ATOM 636 O O . ASP A 1 80 ? 6.574 7.799 -18.242 1.00 91.88 80 ASP A O 1
ATOM 640 N N . ARG A 1 81 ? 6.295 8.974 -16.351 1.00 90.00 81 ARG A N 1
ATOM 641 C CA . ARG A 1 81 ? 6.322 10.288 -16.991 1.00 90.00 81 ARG A CA 1
ATOM 642 C C . ARG A 1 81 ? 7.252 11.201 -16.225 1.00 90.00 81 ARG A C 1
ATOM 644 O O . ARG A 1 81 ? 7.080 11.390 -15.026 1.00 90.00 81 ARG A O 1
ATOM 651 N N . ARG A 1 82 ? 8.174 11.845 -16.933 1.00 92.12 82 ARG A N 1
ATOM 652 C CA . ARG A 1 82 ? 8.945 12.980 -16.423 1.00 92.12 82 ARG A CA 1
ATOM 653 C C . ARG A 1 82 ? 8.327 14.265 -16.965 1.00 92.12 82 ARG A C 1
ATOM 655 O O . ARG A 1 82 ? 8.124 14.374 -18.168 1.00 92.12 82 ARG A O 1
ATOM 662 N N . THR A 1 83 ? 8.010 15.211 -16.087 1.00 89.19 83 THR A N 1
ATOM 663 C CA . THR A 1 83 ? 7.422 16.513 -16.467 1.00 89.19 83 THR A CA 1
ATOM 664 C C . THR A 1 83 ? 8.332 17.694 -16.138 1.00 89.19 83 THR A C 1
ATOM 666 O O . THR A 1 83 ? 7.972 18.832 -16.401 1.00 89.19 83 THR A O 1
ATOM 669 N N . GLY A 1 84 ? 9.499 17.427 -15.552 1.00 91.06 84 GLY A N 1
ATOM 670 C CA . GLY A 1 84 ? 10.509 18.412 -15.189 1.00 91.06 84 GLY A CA 1
ATOM 671 C C . GLY A 1 84 ? 11.618 17.758 -14.370 1.00 91.06 84 GLY A C 1
ATOM 672 O O . GLY A 1 84 ? 11.639 16.535 -14.177 1.00 91.06 84 GLY A O 1
ATOM 673 N N . GLU A 1 85 ? 12.550 18.559 -13.874 1.00 91.19 85 GLU A N 1
ATOM 674 C CA . GLU A 1 85 ? 13.513 18.095 -12.880 1.00 91.19 85 GLU A CA 1
ATOM 675 C C . GLU A 1 85 ? 12.793 17.835 -11.551 1.00 91.19 85 GLU A C 1
ATOM 677 O O . GLU A 1 85 ? 12.008 18.658 -11.094 1.00 91.19 85 GLU A O 1
ATOM 682 N N . GLY A 1 86 ? 12.961 16.643 -10.973 1.00 85.38 86 GLY A N 1
ATOM 683 C CA . GLY A 1 86 ? 12.232 16.228 -9.765 1.00 85.38 86 GLY A CA 1
ATOM 684 C C . GLY A 1 86 ? 10.715 16.032 -9.937 1.00 85.38 86 GLY A C 1
ATOM 685 O O . GLY A 1 86 ? 10.082 15.445 -9.064 1.00 85.38 86 GLY A O 1
ATOM 686 N N . CYS A 1 87 ? 10.129 16.451 -11.063 1.00 89.94 87 CYS A N 1
ATOM 687 C CA . CYS A 1 87 ? 8.697 16.363 -11.329 1.00 89.94 87 CYS A CA 1
ATOM 688 C C . CYS A 1 87 ? 8.331 15.198 -12.256 1.00 89.94 87 CYS A C 1
ATOM 690 O O . CYS A 1 87 ? 8.984 14.931 -13.273 1.00 89.94 87 CYS A O 1
ATOM 692 N N . GLY A 1 88 ? 7.215 14.546 -11.939 1.00 87.56 88 GLY A N 1
ATOM 693 C CA . GLY A 1 88 ? 6.648 13.466 -12.731 1.00 87.56 88 GLY A CA 1
ATOM 694 C C . GLY A 1 88 ? 6.149 12.318 -11.867 1.00 87.56 88 GLY A C 1
ATOM 695 O O . GLY A 1 88 ? 6.102 12.408 -10.641 1.00 87.56 88 GLY A O 1
ATOM 696 N N . PHE A 1 89 ? 5.803 11.217 -12.521 1.00 89.88 89 PHE A N 1
ATOM 697 C CA . PHE A 1 89 ? 5.374 9.997 -11.864 1.00 89.88 89 PHE A CA 1
ATOM 698 C C . PHE A 1 89 ? 6.245 8.819 -12.282 1.00 89.88 89 PHE A C 1
ATOM 700 O O . PHE A 1 89 ? 6.533 8.632 -13.464 1.00 89.88 89 PHE A O 1
ATOM 707 N N . LYS A 1 90 ? 6.612 8.008 -11.291 1.00 89.88 90 LYS A N 1
ATOM 708 C CA . LYS A 1 90 ? 7.193 6.679 -11.474 1.00 89.88 90 LYS A CA 1
ATOM 709 C C . LYS A 1 90 ? 6.266 5.649 -10.858 1.00 89.88 90 LYS A C 1
ATOM 711 O O . LYS A 1 90 ? 5.704 5.912 -9.790 1.00 89.88 90 LYS A O 1
ATOM 716 N N . GLN A 1 91 ? 6.131 4.500 -11.515 1.00 91.75 91 GLN A N 1
ATOM 717 C CA . GLN A 1 91 ? 5.279 3.396 -11.077 1.00 91.75 91 GLN A CA 1
ATOM 718 C C . GLN A 1 91 ? 3.868 3.902 -10.747 1.00 91.75 91 GLN A C 1
ATOM 720 O O . GLN A 1 91 ? 3.330 3.626 -9.672 1.00 91.75 91 GLN A O 1
ATOM 725 N N . ALA A 1 92 ? 3.323 4.760 -11.612 1.00 93.94 92 ALA A N 1
ATOM 726 C CA . ALA A 1 92 ? 2.070 5.443 -11.334 1.00 93.94 92 ALA A CA 1
ATOM 727 C C . ALA A 1 92 ? 0.863 4.546 -11.575 1.00 93.94 92 ALA A C 1
ATOM 729 O O . ALA A 1 92 ? 0.909 3.595 -12.352 1.00 93.94 92 ALA A O 1
ATOM 730 N N . TRP A 1 93 ? -0.231 4.902 -10.917 1.00 95.69 93 TRP A N 1
ATOM 731 C CA . TRP A 1 93 ? -1.519 4.249 -11.056 1.00 95.69 93 TRP A CA 1
ATOM 732 C C . TRP A 1 93 ? -2.610 5.301 -11.189 1.00 95.69 93 TRP A C 1
ATOM 734 O O . TRP A 1 93 ? -2.615 6.299 -10.464 1.00 95.69 93 TRP A O 1
ATOM 744 N N . ARG A 1 94 ? -3.544 5.065 -12.108 1.00 94.94 94 ARG A N 1
ATOM 745 C CA . ARG A 1 94 ? -4.801 5.801 -12.218 1.00 94.94 94 ARG A CA 1
ATOM 746 C C . ARG A 1 94 ? -5.830 5.137 -11.318 1.00 94.94 94 ARG 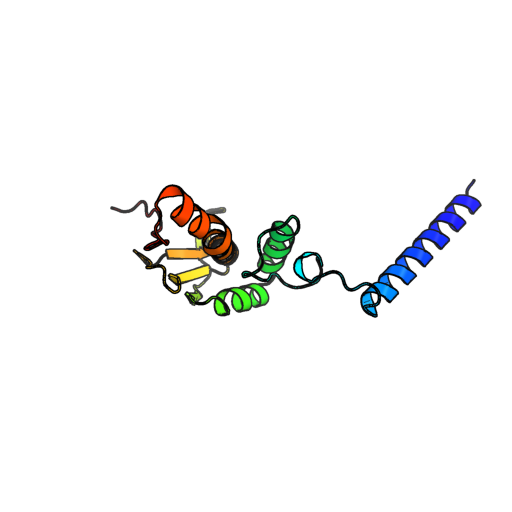A C 1
ATOM 748 O O . ARG A 1 94 ? -6.125 3.963 -11.513 1.00 94.94 94 ARG A O 1
ATOM 755 N N . ILE A 1 95 ? -6.393 5.888 -10.377 1.00 94.62 95 ILE A N 1
ATOM 756 C CA . ILE A 1 95 ? -7.450 5.422 -9.474 1.00 94.62 95 ILE A CA 1
ATOM 757 C C . ILE A 1 95 ? -8.801 5.877 -10.027 1.00 94.62 95 ILE A C 1
ATOM 759 O O . ILE A 1 95 ? -9.007 7.065 -10.273 1.00 94.62 95 ILE A O 1
ATOM 763 N N . ALA A 1 96 ? -9.712 4.926 -10.229 1.00 91.75 96 ALA A N 1
ATOM 764 C CA . ALA A 1 96 ? -11.055 5.160 -10.760 1.00 91.75 96 ALA A CA 1
ATOM 765 C C . ALA A 1 96 ? -12.185 4.813 -9.774 1.00 91.75 96 ALA A C 1
ATOM 767 O O . ALA A 1 96 ? -13.316 5.247 -9.972 1.00 91.75 96 ALA A O 1
ATOM 768 N N . ALA A 1 97 ? -11.912 4.024 -8.731 1.00 91.38 97 ALA A N 1
ATOM 769 C CA . ALA A 1 97 ? -12.835 3.773 -7.619 1.00 91.38 97 ALA A CA 1
ATOM 770 C C . ALA A 1 97 ? -12.070 3.304 -6.377 1.00 91.38 97 ALA A C 1
ATOM 772 O O . ALA A 1 97 ? -11.048 2.630 -6.525 1.00 91.38 97 ALA A O 1
ATOM 773 N N . MET A 1 98 ? -12.585 3.609 -5.181 1.00 92.62 98 MET A N 1
ATOM 774 C CA . MET A 1 98 ? -11.952 3.299 -3.891 1.00 92.62 98 MET A CA 1
ATOM 775 C C . MET A 1 98 ? -12.888 2.479 -2.986 1.00 92.62 98 MET A C 1
ATOM 777 O O . MET A 1 98 ? -13.194 2.869 -1.857 1.00 92.62 98 MET A O 1
ATOM 781 N N . GLY A 1 99 ? -13.357 1.336 -3.496 1.00 89.44 99 GLY A N 1
ATOM 782 C CA . GLY A 1 99 ? -14.375 0.517 -2.837 1.00 89.44 99 GLY A CA 1
ATOM 783 C C . GLY A 1 99 ? -15.712 1.253 -2.779 1.00 89.44 99 GLY A C 1
ATOM 784 O O . GLY A 1 99 ? -16.210 1.705 -3.808 1.00 89.44 99 GLY A O 1
ATOM 785 N N . GLU A 1 100 ? -16.258 1.399 -1.574 1.00 89.56 100 GLU A N 1
ATOM 786 C CA . GLU A 1 100 ? -17.513 2.122 -1.316 1.00 89.56 100 GLU A CA 1
ATOM 787 C C . GLU A 1 100 ? -17.357 3.649 -1.392 1.00 89.56 100 GLU A C 1
ATOM 789 O O . GLU A 1 100 ? -18.340 4.368 -1.548 1.00 89.56 100 GLU A O 1
ATOM 794 N N . VAL A 1 101 ? -16.123 4.163 -1.329 1.00 92.19 101 VAL A N 1
ATOM 795 C CA . VAL A 1 101 ? -15.862 5.602 -1.422 1.00 92.19 101 VAL A CA 1
ATOM 796 C C . VAL A 1 101 ? -15.834 6.028 -2.886 1.00 92.19 101 VAL A C 1
ATOM 798 O O . VAL A 1 101 ? -14.983 5.586 -3.670 1.00 92.19 101 VAL A O 1
ATOM 801 N N . ALA A 1 102 ? -16.744 6.931 -3.256 1.00 90.56 102 ALA A N 1
ATOM 802 C CA . ALA A 1 102 ? -16.800 7.473 -4.604 1.00 90.56 102 ALA A CA 1
ATOM 803 C C . ALA A 1 102 ? -15.545 8.301 -4.920 1.00 90.56 102 ALA A C 1
ATOM 805 O O . ALA A 1 102 ? -15.031 9.049 -4.088 1.00 90.56 102 ALA A O 1
ATO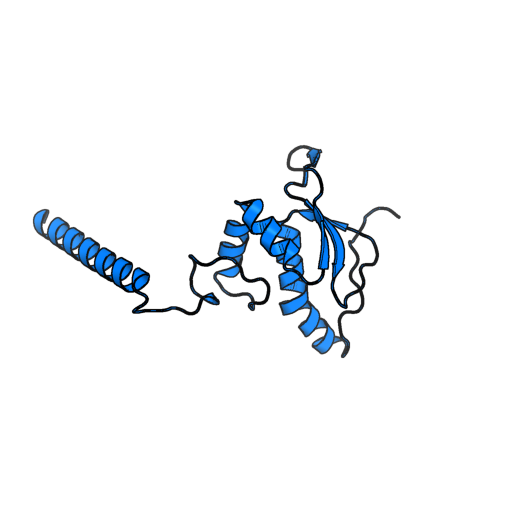M 806 N N . VAL A 1 103 ? -15.078 8.215 -6.161 1.00 89.94 103 VAL A N 1
ATOM 807 C CA . VAL A 1 103 ? -13.996 9.054 -6.682 1.00 89.94 103 VAL A CA 1
ATOM 808 C C . VAL A 1 103 ? -14.628 10.106 -7.585 1.00 89.94 103 VAL A C 1
ATOM 810 O O . VAL A 1 103 ? -15.355 9.748 -8.505 1.00 89.94 103 VAL A O 1
ATOM 813 N N . GLY A 1 104 ? -14.406 11.391 -7.286 1.00 82.50 104 GLY A N 1
ATOM 814 C CA . GLY A 1 104 ? -14.969 12.500 -8.067 1.00 82.50 104 GLY A CA 1
ATOM 815 C C . GLY A 1 104 ? -14.456 12.506 -9.506 1.00 82.50 104 GLY A C 1
ATOM 816 O O . GLY A 1 104 ? -15.223 12.260 -10.428 1.00 82.50 104 GLY A O 1
ATOM 817 N N . ASP A 1 105 ? -13.147 12.702 -9.656 1.00 86.31 105 ASP A N 1
ATOM 818 C CA . ASP A 1 105 ? -12.421 12.577 -10.920 1.00 86.31 105 ASP A CA 1
ATOM 819 C C . ASP A 1 105 ? -11.337 11.520 -10.771 1.00 86.31 105 ASP A C 1
ATOM 821 O O . ASP A 1 105 ? -10.749 11.381 -9.694 1.00 86.31 105 ASP A O 1
ATOM 825 N N . THR A 1 106 ? -11.019 10.800 -11.848 1.00 87.12 106 THR A N 1
ATOM 826 C CA . THR A 1 106 ? -9.876 9.886 -11.812 1.00 87.12 106 THR A CA 1
ATOM 827 C C . THR A 1 106 ? -8.598 10.675 -11.563 1.00 87.12 106 THR A C 1
ATOM 829 O O . THR A 1 106 ? -8.314 11.636 -12.279 1.00 87.12 106 THR A O 1
ATOM 832 N N . PHE A 1 107 ? -7.789 10.240 -10.606 1.00 89.19 107 PHE A N 1
ATOM 833 C CA . PHE A 1 107 ? -6.505 10.867 -10.315 1.00 89.19 107 PHE A CA 1
ATOM 834 C C . PHE A 1 107 ? -5.364 9.862 -10.412 1.00 89.19 107 PHE A C 1
ATOM 836 O O . PHE A 1 107 ? -5.546 8.653 -10.248 1.00 89.19 107 PHE A O 1
ATOM 843 N N . ALA A 1 108 ? -4.181 10.383 -10.728 1.00 91.06 108 ALA A N 1
ATOM 844 C CA . ALA A 1 108 ? -2.963 9.608 -10.880 1.00 91.06 108 ALA A CA 1
ATOM 845 C C . ALA A 1 108 ? -2.022 9.887 -9.713 1.00 91.06 108 ALA A C 1
ATOM 847 O O . ALA A 1 108 ? -1.729 11.042 -9.405 1.00 91.06 108 ALA A O 1
ATOM 848 N N . PHE A 1 109 ? -1.521 8.822 -9.102 1.00 91.88 109 PHE A N 1
ATOM 849 C CA . PHE A 1 109 ? -0.528 8.900 -8.043 1.00 91.88 109 PHE A CA 1
ATOM 850 C C . PHE A 1 109 ? 0.593 7.903 -8.299 1.00 91.88 109 PHE A C 1
ATOM 852 O O . PHE A 1 109 ? 0.386 6.860 -8.919 1.00 91.88 109 PHE A O 1
ATOM 859 N N . SER A 1 110 ? 1.794 8.215 -7.812 1.00 92.12 110 SER A N 1
ATOM 860 C CA . SER A 1 110 ? 2.859 7.219 -7.744 1.00 92.12 110 SER A CA 1
ATOM 861 C C . SER A 1 110 ? 2.423 6.081 -6.819 1.00 92.12 110 SER A C 1
ATOM 863 O O . SER A 1 110 ? 1.683 6.292 -5.858 1.00 92.12 110 SER A O 1
ATOM 865 N N . CYS A 1 111 ? 2.897 4.872 -7.095 1.00 92.62 111 CYS A N 1
ATOM 866 C CA . CYS A 1 111 ? 2.739 3.702 -6.236 1.00 92.62 111 CYS A CA 1
ATOM 867 C C . CYS A 1 111 ? 2.819 4.015 -4.713 1.00 92.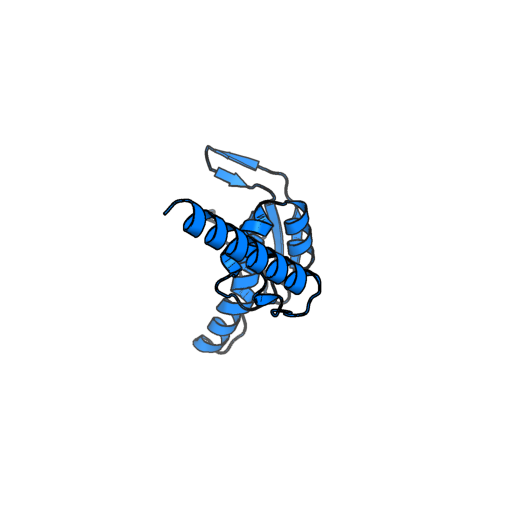62 111 CYS A C 1
ATOM 869 O O . CYS A 1 111 ? 1.870 3.673 -4.001 1.00 92.62 111 CYS A O 1
ATOM 871 N N . PRO A 1 112 ? 3.865 4.704 -4.186 1.00 88.94 112 PRO A N 1
ATOM 872 C CA . PRO A 1 112 ? 3.922 5.074 -2.771 1.00 88.94 112 PRO A CA 1
ATOM 873 C C . PRO A 1 112 ? 2.707 5.842 -2.284 1.00 88.94 112 PRO A C 1
ATOM 875 O O . PRO A 1 112 ? 2.169 5.560 -1.216 1.00 88.94 112 PRO A O 1
ATOM 878 N N . SER A 1 113 ? 2.305 6.836 -3.070 1.00 91.94 113 SER A N 1
ATOM 879 C CA . SER A 1 113 ? 1.205 7.725 -2.746 1.00 91.94 113 SER A CA 1
ATOM 880 C C . SER A 1 113 ? -0.122 6.973 -2.756 1.00 91.94 113 SER A C 1
ATOM 882 O O . SER A 1 113 ? -0.953 7.237 -1.896 1.00 91.94 113 SER A O 1
ATOM 884 N N . VAL A 1 114 ? -0.300 5.987 -3.643 1.00 94.62 114 VAL A N 1
ATOM 885 C CA . VAL A 1 114 ? -1.476 5.100 -3.629 1.00 94.62 114 VAL A CA 1
ATOM 886 C C . VAL A 1 114 ? -1.545 4.286 -2.341 1.00 94.62 114 VAL A C 1
ATOM 888 O O . VAL A 1 114 ? -2.583 4.275 -1.683 1.00 94.62 114 VAL A O 1
ATOM 891 N N . LEU A 1 115 ? -0.445 3.637 -1.947 1.00 95.25 115 LEU A N 1
ATOM 892 C CA . LEU A 1 115 ? -0.412 2.825 -0.727 1.00 95.25 115 LEU A CA 1
ATOM 893 C C . LEU A 1 115 ? -0.620 3.679 0.531 1.00 95.25 115 LEU A C 1
ATOM 895 O O . LEU A 1 115 ? -1.394 3.304 1.410 1.00 95.25 115 LEU A O 1
ATOM 899 N N . ALA A 1 116 ? 0.016 4.851 0.599 1.00 93.38 116 ALA A N 1
ATOM 900 C CA . ALA A 1 116 ? -0.175 5.797 1.695 1.00 93.38 116 ALA A CA 1
ATOM 901 C C . ALA A 1 116 ? -1.625 6.301 1.770 1.00 93.38 116 ALA A C 1
ATOM 903 O O . ALA A 1 116 ? -2.203 6.343 2.855 1.00 93.38 116 ALA A O 1
ATOM 904 N N . LEU A 1 117 ? -2.230 6.629 0.622 1.00 93.88 117 LEU A N 1
ATOM 905 C CA . LEU A 1 117 ? -3.626 7.054 0.537 1.00 93.88 117 LEU A CA 1
ATOM 906 C C . LEU A 1 117 ? -4.575 5.952 1.019 1.00 93.88 117 LEU A C 1
ATOM 908 O O . LEU A 1 117 ? -5.510 6.245 1.759 1.00 93.88 117 LEU A O 1
ATOM 912 N N . ALA A 1 118 ? -4.314 4.695 0.652 1.00 95.12 118 ALA A N 1
ATOM 913 C CA . ALA A 1 118 ? -5.126 3.560 1.079 1.00 95.12 118 ALA A CA 1
ATOM 914 C C . ALA A 1 118 ? -5.088 3.363 2.597 1.00 95.12 118 ALA A C 1
ATOM 916 O O . ALA A 1 118 ? -6.134 3.226 3.235 1.00 95.12 118 ALA A O 1
ATOM 917 N N . MET A 1 119 ? -3.891 3.425 3.189 1.00 95.12 119 MET A N 1
ATOM 918 C CA . MET A 1 119 ? -3.736 3.338 4.641 1.00 95.12 119 MET A CA 1
ATOM 919 C C . MET A 1 119 ? -4.403 4.521 5.352 1.00 95.12 119 MET A C 1
ATOM 921 O O . MET A 1 119 ? -5.099 4.321 6.345 1.00 95.12 119 MET A O 1
ATOM 925 N N . TRP A 1 120 ? -4.235 5.743 4.841 1.00 94.25 120 TRP A N 1
ATOM 926 C CA . TRP A 1 120 ? -4.850 6.935 5.424 1.00 94.25 120 TRP A CA 1
ATOM 927 C C . TRP A 1 120 ? -6.378 6.891 5.357 1.00 94.25 120 TRP A C 1
ATOM 929 O O . TRP A 1 120 ? -7.029 7.151 6.370 1.00 94.25 120 TRP A O 1
ATOM 939 N N . GLN A 1 121 ? -6.958 6.510 4.211 1.00 94.12 121 GLN A N 1
ATOM 940 C CA . GLN A 1 121 ? -8.408 6.376 4.058 1.00 94.12 121 GLN A CA 1
ATOM 941 C C . GLN A 1 121 ? -8.977 5.413 5.108 1.00 94.12 121 GLN A C 1
ATOM 943 O O . GLN A 1 121 ? -9.924 5.761 5.814 1.00 94.12 121 GLN A O 1
ATOM 948 N N . ARG A 1 122 ? -8.383 4.218 5.219 1.00 93.81 122 ARG A N 1
ATOM 949 C CA . ARG A 1 122 ? -8.858 3.148 6.105 1.00 93.81 122 ARG A CA 1
ATOM 950 C C . ARG A 1 122 ? -8.672 3.491 7.584 1.00 93.81 122 ARG A C 1
ATOM 952 O O . ARG A 1 122 ? -9.606 3.344 8.365 1.00 93.81 122 ARG A O 1
ATOM 959 N N . HIS A 1 123 ? -7.472 3.917 7.972 1.00 95.38 123 HIS A N 1
ATOM 960 C CA . HIS A 1 123 ? -7.065 3.958 9.383 1.00 95.38 123 HIS A CA 1
ATOM 961 C C . HIS A 1 123 ? -7.169 5.335 10.029 1.00 95.38 123 HIS A C 1
ATOM 963 O O . HIS A 1 123 ? -7.154 5.439 11.253 1.00 95.38 123 HIS A O 1
ATOM 969 N N . THR A 1 124 ? -7.259 6.402 9.235 1.00 94.81 124 THR A N 1
ATOM 970 C CA . THR A 1 124 ? -7.336 7.774 9.751 1.00 94.81 124 THR A CA 1
ATOM 971 C C . THR A 1 124 ? -8.628 8.453 9.326 1.00 94.81 124 THR A C 1
ATOM 973 O O . THR A 1 124 ? -9.391 8.902 10.182 1.00 94.81 124 THR A O 1
ATOM 976 N N . LEU A 1 125 ? -8.893 8.520 8.021 1.00 95.38 125 LEU A N 1
ATOM 977 C CA . LEU A 1 125 ? -9.997 9.306 7.483 1.00 95.38 125 LEU A CA 1
ATOM 978 C C . LEU A 1 125 ? -11.358 8.729 7.877 1.00 95.38 125 LEU A C 1
ATOM 980 O O . LEU A 1 125 ? -12.199 9.484 8.351 1.00 95.38 125 LEU A O 1
ATOM 984 N N . ALA A 1 126 ? -11.571 7.418 7.722 1.00 93.75 126 ALA A N 1
ATOM 985 C CA . ALA A 1 126 ? -12.851 6.789 8.054 1.00 93.75 126 ALA A CA 1
ATOM 986 C C . ALA A 1 126 ? -13.254 7.041 9.519 1.00 93.75 126 ALA A C 1
ATOM 988 O O . ALA A 1 126 ? -14.367 7.480 9.800 1.00 93.75 126 ALA A O 1
ATOM 989 N N . GLY A 1 127 ? -12.315 6.859 10.455 1.00 95.12 127 GLY A N 1
ATOM 990 C CA . GLY A 1 127 ? -12.553 7.131 11.875 1.00 95.12 127 GLY A CA 1
ATOM 991 C C . GLY A 1 127 ? -12.722 8.620 12.197 1.00 95.12 127 GLY A C 1
ATOM 992 O O . GLY A 1 127 ? -13.444 8.975 13.125 1.00 95.12 127 GLY A O 1
ATOM 993 N N . ALA A 1 128 ? -12.071 9.519 11.456 1.00 96.75 128 ALA A N 1
ATOM 994 C CA . ALA A 1 128 ? -12.280 10.957 11.608 1.00 96.75 128 ALA A CA 1
ATOM 995 C C . ALA A 1 128 ? -13.663 11.392 11.097 1.00 96.75 128 ALA A C 1
ATOM 997 O O . ALA A 1 128 ? -14.336 12.158 11.782 1.00 96.75 128 ALA A O 1
ATOM 998 N N . ALA A 1 129 ? -14.103 10.867 9.950 1.00 96.94 129 ALA A N 1
ATOM 999 C CA . ALA A 1 129 ? -15.412 11.162 9.373 1.00 96.94 129 ALA A CA 1
ATOM 1000 C C . ALA A 1 129 ? -16.538 10.801 10.350 1.00 96.94 129 ALA A C 1
ATOM 1002 O O . ALA A 1 129 ? -17.336 11.661 10.722 1.00 96.94 129 ALA A O 1
ATOM 1003 N N . GLN A 1 130 ? -16.498 9.583 10.896 1.00 96.25 130 GLN A N 1
ATOM 1004 C CA . GLN A 1 130 ? -17.491 9.145 11.871 1.00 96.25 130 GLN A CA 1
ATOM 1005 C C . GLN A 1 130 ? -17.475 9.993 13.152 1.00 96.25 130 GLN A C 1
ATOM 1007 O O . GLN A 1 130 ? -18.531 10.341 13.670 1.00 96.25 130 GLN A O 1
ATOM 1012 N N . ARG A 1 131 ? -16.290 10.347 13.675 1.00 97.81 131 ARG A N 1
ATOM 1013 C CA . ARG A 1 131 ? -16.169 11.118 14.928 1.00 97.81 131 ARG A CA 1
ATOM 1014 C C . ARG A 1 131 ? -16.642 12.563 14.812 1.00 97.81 131 ARG A C 1
ATOM 1016 O O . ARG A 1 131 ? -17.158 13.095 15.786 1.00 97.81 131 ARG A O 1
ATOM 1023 N N . HIS A 1 132 ? -16.410 13.204 13.670 1.00 97.88 132 HIS A N 1
ATOM 1024 C CA . HIS A 1 132 ? -16.685 14.633 13.503 1.00 97.88 132 HIS A CA 1
ATOM 1025 C C . HIS A 1 132 ? -18.003 14.919 12.785 1.00 97.88 132 HIS A C 1
ATOM 1027 O O . HIS A 1 132 ? -18.586 15.973 13.016 1.00 97.88 132 HIS A O 1
ATOM 1033 N N . PHE A 1 133 ? -18.475 13.995 11.947 1.00 96.75 133 PHE A N 1
ATOM 1034 C CA . PHE A 1 133 ? -19.665 14.192 11.118 1.00 96.75 133 PHE A CA 1
ATOM 1035 C C . PHE A 1 133 ? -20.749 13.134 11.347 1.00 96.75 133 PHE A C 1
ATOM 1037 O O . PHE A 1 133 ? -21.863 13.316 10.880 1.00 96.75 133 PHE A O 1
ATOM 1044 N N . GLY A 1 134 ? -20.457 12.038 12.058 1.00 97.38 134 GLY A N 1
ATOM 1045 C CA . GLY A 1 134 ? -21.422 10.951 12.267 1.00 97.38 134 GLY A CA 1
ATOM 1046 C C . GLY A 1 134 ? -21.691 10.100 11.022 1.00 97.38 134 GLY A C 1
ATOM 1047 O O . GLY A 1 134 ? -22.553 9.225 11.066 1.00 97.38 134 GLY A O 1
ATOM 1048 N N . GLU A 1 135 ? -20.941 10.323 9.942 1.00 95.69 135 GLU A N 1
ATOM 1049 C CA . GLU A 1 135 ? -21.164 9.720 8.630 1.00 95.69 135 GLU A CA 1
ATOM 1050 C C . GLU A 1 135 ? -19.894 9.037 8.090 1.00 95.69 135 GLU A C 1
ATOM 1052 O O . GLU A 1 135 ? -18.773 9.477 8.388 1.00 95.69 135 GLU A O 1
ATOM 1057 N N . PRO A 1 136 ? -20.036 7.983 7.260 1.00 94.81 136 PRO A N 1
ATOM 1058 C CA . PRO A 1 136 ? -18.913 7.398 6.543 1.00 94.81 136 PRO A CA 1
ATOM 1059 C C . PRO A 1 136 ? -18.389 8.343 5.453 1.00 94.81 136 PRO A C 1
ATOM 1061 O O . PRO A 1 136 ? -19.058 9.271 4.998 1.00 94.81 136 PRO A O 1
ATOM 1064 N N . VAL A 1 137 ? -17.170 8.080 4.981 1.00 94.75 137 VAL A N 1
ATOM 1065 C CA . VAL A 1 137 ? -16.588 8.828 3.860 1.00 94.75 137 VAL A CA 1
ATOM 1066 C C . VAL A 1 137 ? -17.353 8.497 2.582 1.00 94.75 137 VAL A C 1
ATOM 1068 O O . VAL A 1 137 ? -17.279 7.374 2.101 1.00 94.75 137 VAL A O 1
ATOM 1071 N N . GLN A 1 138 ? -18.021 9.486 1.991 1.00 93.50 138 GLN A N 1
ATOM 1072 C CA . GLN A 1 138 ? -18.812 9.264 0.776 1.00 93.50 138 GLN A CA 1
ATOM 1073 C C . GLN A 1 138 ? -18.018 9.470 -0.515 1.00 93.50 138 GLN A C 1
ATOM 1075 O O . GLN A 1 138 ? -18.231 8.771 -1.505 1.00 93.50 138 GLN A O 1
ATOM 1080 N N . ARG A 1 139 ? -17.111 10.456 -0.543 1.00 92.31 139 ARG A N 1
ATOM 1081 C CA . ARG A 1 139 ? -16.397 10.837 -1.767 1.00 92.31 139 ARG A CA 1
ATOM 1082 C C . ARG A 1 139 ? -15.016 11.416 -1.487 1.00 92.31 139 ARG A C 1
ATOM 1084 O O . ARG A 1 139 ? -14.859 12.253 -0.603 1.00 92.31 139 ARG A O 1
ATOM 1091 N N . LEU A 1 140 ? -14.045 11.046 -2.319 1.00 92.00 140 LEU A N 1
ATOM 1092 C CA . LEU A 1 140 ? -12.726 11.668 -2.404 1.00 92.00 140 LEU A CA 1
ATOM 1093 C C . LEU A 1 140 ? -12.511 12.291 -3.786 1.00 92.00 140 LEU A C 1
ATOM 1095 O O . LEU A 1 140 ? -12.872 11.723 -4.817 1.00 92.00 140 LEU A O 1
ATOM 1099 N N . ARG A 1 141 ? -11.903 13.478 -3.808 1.00 89.19 141 ARG A N 1
ATOM 1100 C CA . ARG A 1 141 ? -11.508 14.183 -5.032 1.00 89.19 141 ARG A CA 1
ATOM 1101 C C . ARG A 1 141 ? -10.076 14.672 -4.896 1.00 89.19 141 ARG A C 1
ATOM 1103 O O . ARG A 1 141 ? -9.692 15.154 -3.831 1.00 89.19 141 ARG A O 1
ATOM 1110 N N . ALA A 1 142 ? -9.297 14.564 -5.966 1.00 81.69 142 ALA A N 1
ATOM 1111 C CA . ALA A 1 142 ? -8.012 15.239 -6.012 1.00 81.69 142 ALA A CA 1
ATOM 1112 C C . ALA A 1 142 ? -8.252 16.751 -6.087 1.00 81.69 142 ALA A C 1
ATOM 1114 O O . ALA A 1 142 ? -9.142 17.211 -6.804 1.00 81.69 142 ALA A O 1
ATOM 1115 N N . ALA A 1 143 ? -7.453 17.524 -5.355 1.00 75.31 143 ALA A N 1
ATOM 1116 C CA . ALA A 1 143 ? -7.395 18.967 -5.531 1.00 75.31 143 ALA A CA 1
ATOM 1117 C C . ALA A 1 143 ? -6.702 19.261 -6.873 1.00 75.31 143 ALA A C 1
ATOM 1119 O O . ALA A 1 143 ? -5.501 19.499 -6.944 1.00 75.31 143 ALA A O 1
ATOM 1120 N N . SER A 1 144 ? -7.458 19.132 -7.958 1.00 63.91 144 SER A N 1
ATOM 1121 C CA . SER A 1 144 ? -7.054 19.562 -9.289 1.00 63.91 144 SER A CA 1
ATOM 1122 C C . SER A 1 144 ? -7.079 21.091 -9.330 1.00 63.91 144 SER A C 1
ATOM 1124 O O . SER A 1 144 ? -8.083 21.706 -8.987 1.00 63.91 144 SER A O 1
ATOM 1126 N N . SER A 1 145 ? -5.967 21.698 -9.746 1.00 51.97 145 SER A N 1
ATOM 1127 C CA . SER A 1 145 ? -5.822 23.140 -9.983 1.00 51.97 145 SER A CA 1
ATOM 1128 C C . SER A 1 145 ? -6.244 23.567 -11.395 1.00 51.97 145 SER A C 1
ATOM 1130 O O . SER A 1 145 ? -5.828 24.628 -11.862 1.00 51.97 145 SER A O 1
ATOM 1132 N N . ARG A 1 146 ? -7.042 22.756 -12.103 1.00 51.81 146 ARG A N 1
ATOM 1133 C CA . ARG A 1 146 ? -7.705 23.188 -13.338 1.00 51.81 146 ARG A CA 1
ATOM 1134 C C . ARG A 1 146 ? -9.202 23.406 -13.082 1.00 51.81 146 ARG A C 1
ATOM 1136 O O . ARG A 1 146 ? -9.800 22.505 -12.491 1.00 51.81 146 ARG A O 1
ATOM 1143 N N . PRO A 1 147 ? -9.741 24.586 -13.457 1.00 45.44 147 PRO A N 1
ATOM 1144 C CA . PRO A 1 147 ? -11.162 24.905 -13.341 1.00 45.44 147 PRO A CA 1
ATOM 1145 C C . PRO A 1 147 ? -12.024 24.003 -14.225 1.00 45.44 147 PRO A C 1
ATOM 1147 O O . PRO A 1 147 ? -11.493 23.484 -15.237 1.00 45.44 147 PRO A O 1
#

Sequence (147 aa):
MRPMKLVALSLLALVAAAAALGWQQGWWRLPDRHNPFVPLVVDEPPNWLTSYKLARAQRDPAVCARLVRALPWRAEPLPDRRTGEGCGFKQAWRIAAMGEVAVGDTFAFSCPSVLALAMWQRHTLAGAAQRHFGEPVQRLRAASSRP

Radius of gyration: 21.48 Å; chains: 1; bounding box: 65×46×45 Å

Secondary structure (DSSP, 8-state):
-HHHHHHHHHHHHHHHHHHHHHHHTTSS---GGG-SSSPP-TTSPP-TTHHHHHHHHHT-HHHHHHHHHTSSEEEEEE--EE-SSS-EESSEEEEEEETTBEESS-EEEEHHHHHHHHHHIIIIIHHHHHHHHSS---EE----S--